Protein AF-A0A259MFX9-F1 (afdb_monomer)

Foldseek 3Di:
DDDDDDPDPPPPPPPFFDKFKWAWDWDPPFDPVLVVQPSVQWMWIWTDDPQWIFIDIHPDDTDTFGADPQQWTWDWDWHDDPPDIFTWIWTDGVVVQFIWIAGPVRRIIITTGIDD

Secondary structure (DSSP, 8-state):
------------------EEEEEEEE-TTS-GGGGGS--TT--EEEEEEBTEEEEEETTSPPEEEE--TTSEEEEEEEEEETTEEEEEEEEEETTTTEEEEEETTTTEEEEEEEP-

pLDDT: mean 84.43, std 15.59, range [39.62, 97.75]

Solvent-accessible surface area (backbone atoms only — not comparable to full-atom values): 6814 Å² total; per-residue (Å²): 138,90,82,81,83,80,80,78,80,78,76,78,75,76,71,75,52,62,62,51,39,25,37,68,39,77,41,90,88,32,50,79,72,47,73,72,58,86,50,87,81,45,36,37,40,38,32,48,54,98,55,30,34,38,41,23,38,48,90,50,75,70,47,78,41,70,38,43,99,89,25,41,34,76,46,80,45,78,39,58,56,89,97,42,76,44,66,28,36,41,35,39,27,64,82,78,53,47,37,34,38,34,29,73,91,70,56,28,40,23,40,34,47,66,59,131

Nearest PDB structures (foldseek):
  2mo5-assembly1_A  TM=4.008E-01  e=9.164E-02  Homo sapiens
  1eii-assembly1_A  TM=3.844E-01  e=6.594E-01  Rattus norvegicus
  6e7o-assembly1_A  TM=3.283E-01  e=1.052E+00  Homo sapiens
  6e7o-assembly1_B  TM=2.903E-01  e=1.514E+00  Homo sapiens
  7nsr-assembly1_A  TM=2.064E-01  e=1.295E+00  Homo sapiens

Sequence (116 aa):
MTAIAGVMVAVSTAAFADSWRAKPVLESRSPMLCRQADVSKLFFAFAEMGGDLSVKAGEGDPFLVPVSADGSVARTISIPVGQKTFTVDLTGNARGRDLQVYNRDYACLFKLQPLS

Structure (mmCIF, N/CA/C/O backbone):
data_AF-A0A259MFX9-F1
#
_entry.id   AF-A0A259MFX9-F1
#
loop_
_atom_site.group_PDB
_atom_site.id
_atom_site.type_symbol
_atom_site.label_atom_id
_atom_site.label_alt_id
_atom_site.label_comp_id
_atom_site.label_asym_id
_atom_site.label_entity_id
_atom_site.label_seq_id
_atom_site.pdbx_PDB_ins_code
_atom_site.Cartn_x
_atom_site.Cartn_y
_atom_site.Cartn_z
_atom_site.occupancy
_atom_site.B_iso_or_equiv
_atom_site.auth_seq_id
_atom_site.auth_comp_id
_atom_site.auth_asym_id
_atom_site.auth_atom_id
_atom_site.pdbx_PDB_model_num
ATOM 1 N N . MET A 1 1 ? 32.537 5.735 -55.117 1.00 39.62 1 MET A N 1
ATOM 2 C CA . MET A 1 1 ? 32.270 4.836 -53.975 1.00 39.62 1 MET A CA 1
ATOM 3 C C . MET A 1 1 ? 31.080 5.405 -53.236 1.00 39.62 1 MET A C 1
ATOM 5 O O . MET A 1 1 ? 31.195 6.481 -52.668 1.00 39.62 1 MET A O 1
ATOM 9 N N . THR A 1 2 ? 29.928 4.757 -53.350 1.00 42.84 2 THR A N 1
ATOM 10 C CA . THR A 1 2 ? 28.661 5.242 -52.793 1.00 42.84 2 THR A CA 1
ATOM 11 C C . THR A 1 2 ? 28.377 4.417 -51.545 1.00 42.84 2 THR A C 1
ATOM 13 O O . THR A 1 2 ? 28.167 3.213 -51.662 1.00 42.84 2 THR A O 1
ATOM 16 N N . ALA A 1 3 ? 28.428 5.027 -50.362 1.00 43.41 3 ALA A N 1
ATOM 17 C CA . ALA A 1 3 ? 28.031 4.381 -49.114 1.00 43.41 3 ALA A CA 1
ATOM 18 C C . ALA A 1 3 ? 26.719 5.011 -48.639 1.00 43.41 3 ALA A C 1
ATOM 20 O O . ALA A 1 3 ? 26.599 6.227 -48.511 1.00 43.41 3 ALA A O 1
ATOM 21 N N . ILE A 1 4 ? 25.723 4.150 -48.475 1.00 50.78 4 ILE A N 1
ATOM 22 C CA . ILE A 1 4 ? 24.317 4.469 -48.261 1.00 50.78 4 ILE A CA 1
ATOM 23 C C . ILE A 1 4 ? 24.137 4.726 -46.762 1.00 50.78 4 ILE A C 1
ATOM 25 O O . ILE A 1 4 ? 24.471 3.869 -45.945 1.00 50.78 4 ILE A O 1
ATOM 29 N N . ALA A 1 5 ? 23.644 5.909 -46.398 1.00 49.78 5 ALA A N 1
ATOM 30 C CA . ALA A 1 5 ? 23.340 6.255 -45.015 1.00 49.78 5 ALA A CA 1
ATOM 31 C C . ALA A 1 5 ? 22.152 5.411 -44.522 1.00 49.78 5 ALA A C 1
ATOM 33 O O . ALA A 1 5 ? 21.020 5.589 -44.971 1.00 49.78 5 ALA A O 1
ATOM 34 N N . GLY A 1 6 ? 22.418 4.467 -43.618 1.00 46.94 6 GLY A N 1
ATOM 35 C CA . GLY A 1 6 ? 21.390 3.676 -42.951 1.00 46.94 6 GLY A CA 1
ATOM 36 C C . GLY A 1 6 ? 20.647 4.525 -41.923 1.00 46.94 6 GLY A C 1
ATOM 37 O O . GLY A 1 6 ? 21.188 4.846 -40.868 1.00 46.94 6 GLY A O 1
ATOM 38 N N . VAL A 1 7 ? 19.401 4.884 -42.229 1.00 55.69 7 VAL A N 1
ATOM 39 C CA . VAL A 1 7 ? 18.470 5.479 -41.266 1.00 55.69 7 VAL A CA 1
ATOM 40 C C . VAL A 1 7 ? 18.025 4.375 -40.309 1.00 55.69 7 VAL A C 1
ATOM 42 O O . VAL A 1 7 ? 17.190 3.541 -40.655 1.00 55.69 7 VAL A O 1
ATOM 45 N N . M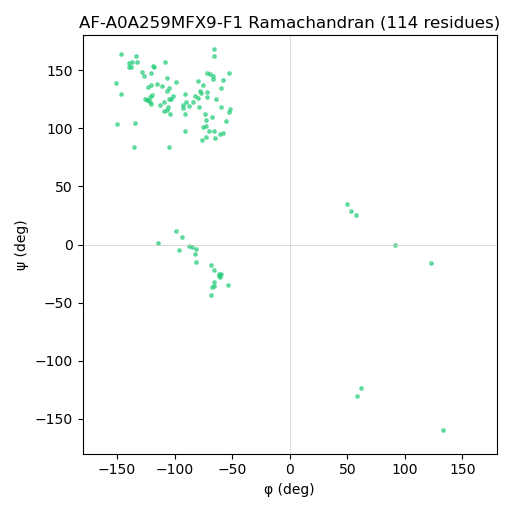ET A 1 8 ? 18.590 4.346 -39.101 1.00 51.25 8 MET A N 1
ATOM 46 C CA . MET A 1 8 ? 18.023 3.556 -38.011 1.00 51.25 8 MET A CA 1
ATOM 47 C C . MET A 1 8 ? 16.789 4.287 -37.483 1.00 51.25 8 MET A C 1
ATOM 49 O O . MET A 1 8 ? 16.894 5.262 -36.742 1.00 51.25 8 MET A O 1
ATOM 53 N N . VAL A 1 9 ? 15.608 3.824 -37.892 1.00 53.69 9 VAL A N 1
ATOM 54 C CA . VAL A 1 9 ? 14.343 4.201 -37.259 1.00 53.69 9 VAL A CA 1
ATOM 55 C C . VAL A 1 9 ? 14.334 3.542 -35.883 1.00 53.69 9 VAL A C 1
ATOM 57 O O . VAL A 1 9 ? 14.048 2.354 -35.751 1.00 53.69 9 VAL A O 1
ATOM 60 N N . ALA A 1 10 ? 14.710 4.302 -34.856 1.00 49.66 10 ALA A N 1
ATOM 61 C CA . ALA A 1 10 ? 14.513 3.903 -33.474 1.00 49.66 10 ALA A CA 1
ATOM 62 C C . ALA A 1 10 ? 13.002 3.857 -33.220 1.00 49.66 10 ALA A C 1
ATOM 64 O O . ALA A 1 10 ? 12.353 4.882 -33.012 1.00 49.66 10 ALA A O 1
ATOM 65 N N . VAL A 1 11 ? 12.423 2.661 -33.303 1.00 51.09 11 VAL A N 1
ATOM 66 C CA . VAL A 1 11 ? 11.053 2.420 -32.864 1.00 51.09 11 VAL A CA 1
ATOM 67 C C . VAL A 1 11 ? 11.102 2.466 -31.344 1.00 51.09 11 VAL A C 1
ATOM 69 O O . VAL A 1 11 ? 11.438 1.479 -30.695 1.00 51.09 11 VAL A O 1
ATOM 72 N N . SER A 1 12 ? 10.853 3.641 -30.769 1.00 48.91 12 SER A N 1
ATOM 73 C CA . SER A 1 12 ? 10.628 3.782 -29.336 1.00 48.91 12 SER A CA 1
ATOM 74 C C . SER A 1 12 ? 9.406 2.938 -28.993 1.00 48.91 12 SER A C 1
ATOM 76 O O . SER A 1 12 ? 8.271 3.382 -29.159 1.00 48.91 12 SER A O 1
ATOM 78 N N . THR A 1 13 ? 9.617 1.695 -28.559 1.00 48.91 13 THR A N 1
ATOM 79 C CA . THR A 1 13 ? 8.579 0.924 -27.887 1.00 48.91 13 THR A CA 1
ATOM 80 C C . THR A 1 13 ? 8.297 1.670 -26.595 1.00 48.91 13 THR A C 1
ATOM 82 O O . THR A 1 13 ? 8.991 1.482 -25.596 1.00 48.91 13 THR A O 1
ATOM 85 N N . ALA A 1 14 ? 7.324 2.577 -26.626 1.00 49.06 14 ALA A N 1
ATOM 86 C CA . ALA A 1 14 ? 6.663 3.015 -25.417 1.00 49.06 14 ALA A CA 1
ATOM 87 C C . ALA A 1 14 ? 6.093 1.738 -24.797 1.00 49.06 14 ALA A C 1
ATOM 89 O O . ALA A 1 14 ? 5.074 1.220 -25.251 1.00 49.06 14 ALA A O 1
ATOM 90 N N . ALA A 1 15 ? 6.832 1.158 -23.849 1.00 53.34 15 ALA A N 1
ATOM 91 C CA . ALA A 1 15 ? 6.308 0.124 -22.985 1.00 53.34 15 ALA A CA 1
ATOM 92 C C . ALA A 1 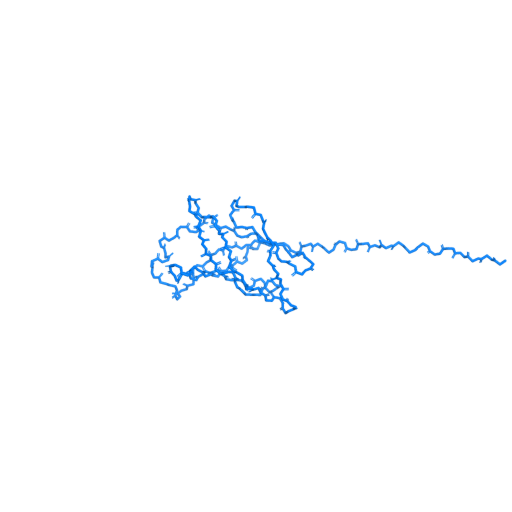15 ? 5.028 0.716 -22.401 1.00 53.34 15 ALA A C 1
ATOM 94 O O . ALA A 1 15 ? 5.078 1.750 -21.733 1.00 53.34 15 ALA A O 1
ATOM 95 N N . PHE A 1 16 ? 3.880 0.137 -22.749 1.00 50.06 16 PHE A N 1
ATOM 96 C CA . PHE A 1 16 ? 2.638 0.478 -22.082 1.00 50.06 16 PHE A CA 1
ATOM 97 C C . PHE A 1 16 ? 2.918 0.319 -20.590 1.00 50.06 16 PHE A C 1
ATOM 99 O O . PHE A 1 16 ? 3.292 -0.771 -20.159 1.00 50.06 16 PHE A O 1
ATOM 106 N N . ALA A 1 17 ? 2.835 1.418 -19.837 1.00 62.19 17 ALA A N 1
ATOM 107 C CA . ALA A 1 17 ? 2.856 1.358 -18.389 1.00 62.19 17 ALA A CA 1
ATOM 108 C C . ALA A 1 17 ? 1.724 0.405 -18.003 1.00 62.19 17 ALA A C 1
ATOM 110 O O . ALA A 1 17 ? 0.550 0.736 -18.202 1.00 62.19 17 ALA A O 1
ATOM 111 N N . ASP A 1 18 ? 2.072 -0.812 -17.575 1.00 82.38 18 ASP A N 1
ATOM 112 C CA . ASP A 1 18 ? 1.074 -1.772 -17.132 1.00 82.38 18 ASP A CA 1
ATOM 113 C C . ASP A 1 18 ? 0.362 -1.110 -15.958 1.00 82.38 18 ASP A C 1
ATOM 115 O O . ASP A 1 18 ? 0.994 -0.689 -14.984 1.00 82.38 18 ASP A O 1
ATOM 119 N N . SER A 1 19 ? -0.938 -0.891 -16.128 1.00 91.12 19 SER A N 1
ATOM 120 C CA . SER A 1 19 ? -1.747 -0.155 -15.173 1.00 91.12 19 SER A CA 1
ATOM 121 C C . SER A 1 19 ? -2.898 -1.025 -14.726 1.00 91.12 19 SER A C 1
ATOM 123 O O . SER A 1 19 ? -3.542 -1.716 -15.515 1.00 91.12 19 SER A O 1
ATOM 125 N N . TRP A 1 20 ? -3.136 -1.019 -13.423 1.00 94.44 20 TRP A N 1
ATOM 126 C CA . TRP A 1 20 ? -4.172 -1.833 -12.8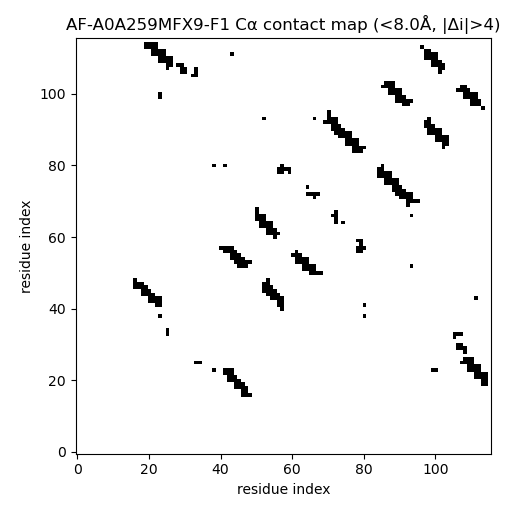14 1.00 94.44 20 TRP A CA 1
ATOM 127 C C . TRP A 1 20 ? -4.777 -1.113 -11.625 1.00 94.44 20 TRP A C 1
ATOM 129 O O . TRP A 1 20 ? -4.244 -0.138 -11.092 1.00 94.44 20 TRP A O 1
ATOM 139 N N . ARG A 1 21 ? -5.936 -1.605 -11.202 1.00 95.69 21 ARG A N 1
ATOM 140 C CA . ARG A 1 21 ? -6.624 -1.110 -10.017 1.00 95.69 21 ARG A CA 1
ATOM 141 C C . ARG A 1 21 ? -6.752 -2.226 -9.003 1.00 95.69 21 ARG A C 1
ATOM 143 O O . ARG A 1 21 ? -6.803 -3.394 -9.371 1.00 95.69 21 ARG A O 1
ATOM 150 N N . ALA A 1 22 ? -6.832 -1.867 -7.733 1.00 96.94 22 ALA A N 1
ATOM 151 C CA . ALA A 1 22 ? -7.095 -2.807 -6.659 1.00 96.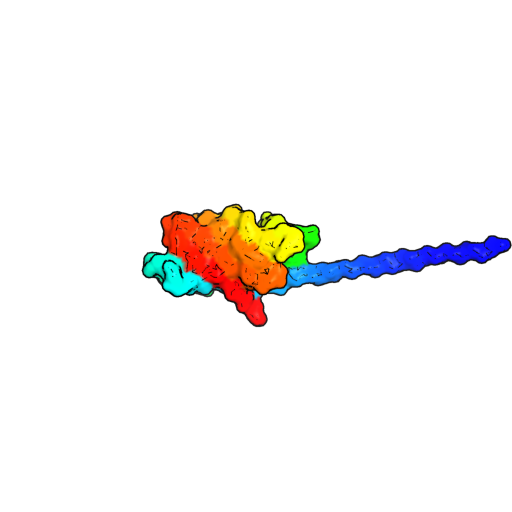94 22 ALA A CA 1
ATOM 152 C C . ALA A 1 22 ? -8.051 -2.204 -5.633 1.00 96.94 22 ALA A C 1
ATOM 154 O O . ALA A 1 22 ? -8.095 -0.986 -5.439 1.00 96.94 22 ALA A O 1
ATOM 155 N N . LYS A 1 23 ? -8.800 -3.069 -4.952 1.00 95.44 23 LYS A N 1
ATOM 156 C CA . LYS A 1 23 ? -9.588 -2.700 -3.773 1.00 95.44 23 LYS A CA 1
ATOM 157 C C . LYS A 1 23 ? -8.924 -3.252 -2.507 1.00 95.44 23 LYS A C 1
ATOM 159 O O . LYS A 1 23 ? -8.398 -4.366 -2.547 1.00 95.44 23 LYS A O 1
ATOM 164 N N . PRO A 1 24 ? -8.951 -2.525 -1.383 1.00 94.25 24 PRO A N 1
ATOM 165 C CA . PRO A 1 24 ? -8.514 -3.059 -0.106 1.00 94.25 24 PRO A CA 1
ATOM 166 C C . PRO A 1 24 ? -9.529 -4.087 0.405 1.00 94.25 24 PRO A C 1
ATOM 168 O O . PRO A 1 24 ? -10.733 -3.837 0.450 1.00 94.25 24 PRO A O 1
ATOM 171 N N . VAL A 1 25 ? -9.035 -5.246 0.818 1.00 93.44 25 VAL A N 1
ATOM 172 C CA . VAL A 1 25 ? -9.806 -6.310 1.456 1.00 93.44 25 VAL A CA 1
ATOM 173 C C . VAL A 1 25 ? -9.191 -6.562 2.818 1.00 93.44 25 VAL A C 1
ATOM 175 O O . VAL A 1 25 ? -7.997 -6.835 2.926 1.00 93.44 25 VAL A O 1
ATOM 178 N N . LEU A 1 26 ? -10.000 -6.428 3.867 1.00 92.62 26 LEU A N 1
ATOM 179 C CA . LEU A 1 26 ? -9.535 -6.623 5.233 1.00 92.62 26 LEU A CA 1
ATOM 180 C C . LEU A 1 26 ? -9.093 -8.077 5.428 1.00 92.62 26 LEU A C 1
ATOM 182 O O . LEU A 1 26 ? -9.868 -9.005 5.195 1.00 92.62 26 LEU A O 1
ATOM 186 N N . GLU A 1 27 ? -7.861 -8.265 5.888 1.00 92.12 27 GLU A N 1
ATOM 187 C CA . GLU A 1 27 ? -7.351 -9.589 6.230 1.00 92.12 27 GLU A CA 1
ATOM 188 C C . GLU A 1 27 ? -8.089 -10.161 7.445 1.00 92.12 27 GLU A C 1
ATOM 190 O O . GLU A 1 27 ? -8.390 -9.454 8.408 1.00 92.12 27 GLU A O 1
ATOM 195 N N . SER A 1 28 ? -8.341 -11.472 7.438 1.00 86.12 28 SER A N 1
ATOM 196 C CA . SER A 1 28 ? -9.094 -12.160 8.500 1.00 86.12 28 SER A CA 1
ATOM 197 C C . SER A 1 28 ? -8.439 -12.065 9.880 1.00 86.12 28 SER A C 1
ATOM 199 O O . SER A 1 28 ? -9.129 -12.139 10.895 1.00 86.12 28 SER A O 1
ATOM 201 N N . ARG A 1 29 ? -7.114 -11.879 9.915 1.00 83.38 29 ARG A N 1
ATOM 202 C CA . ARG A 1 29 ? -6.312 -11.721 11.136 1.00 83.38 29 ARG A CA 1
ATOM 203 C C . ARG A 1 29 ? -6.328 -10.299 11.704 1.00 83.38 29 ARG A C 1
ATOM 205 O O . ARG A 1 29 ? -5.799 -10.090 12.792 1.00 83.38 29 ARG A O 1
ATOM 212 N N . SER A 1 30 ? -6.897 -9.330 10.989 1.00 85.12 30 SER A N 1
ATOM 213 C CA . SER A 1 30 ? -6.960 -7.945 11.455 1.00 85.12 30 SER A CA 1
ATOM 214 C C . SER A 1 30 ? -7.913 -7.797 12.651 1.00 85.12 30 SER A C 1
ATOM 216 O O . SER A 1 30 ? -8.935 -8.490 12.710 1.00 85.12 30 SER A O 1
ATOM 218 N N . PRO A 1 31 ? -7.629 -6.880 13.597 1.00 83.94 31 PRO A N 1
ATOM 219 C CA . PRO A 1 31 ? -8.497 -6.621 14.742 1.00 83.94 31 PRO A CA 1
ATOM 220 C C . PRO A 1 31 ? -9.954 -6.336 14.351 1.00 83.94 31 PRO A C 1
ATOM 222 O O . PRO A 1 31 ? -10.232 -5.698 13.336 1.00 83.94 31 PRO A O 1
ATOM 225 N N . MET A 1 32 ? -10.901 -6.735 15.208 1.00 79.31 32 MET A N 1
ATOM 226 C CA . MET A 1 32 ? -12.342 -6.507 15.002 1.00 79.31 32 MET A CA 1
ATOM 227 C C . MET A 1 32 ? -12.696 -5.035 14.737 1.00 79.31 32 MET A C 1
ATOM 229 O O . MET A 1 32 ? -13.584 -4.755 13.932 1.00 79.31 32 MET A O 1
ATOM 233 N N . LEU A 1 33 ? -11.984 -4.099 15.376 1.00 81.62 33 LEU A N 1
ATOM 234 C CA . LEU A 1 33 ? -12.175 -2.654 15.201 1.00 81.62 33 LEU A CA 1
ATOM 235 C C . LEU A 1 33 ? -11.937 -2.196 13.754 1.00 81.62 33 LEU A C 1
ATOM 237 O O . LEU A 1 33 ? -12.589 -1.264 13.296 1.00 81.62 33 LEU A O 1
ATOM 241 N N . CYS A 1 34 ? -11.094 -2.895 12.991 1.00 84.38 34 CYS A N 1
ATOM 242 C CA . CYS A 1 34 ? -10.826 -2.574 11.590 1.00 84.38 34 CYS A CA 1
ATOM 243 C C . CYS A 1 34 ? -12.043 -2.761 10.682 1.00 84.38 34 CYS A C 1
ATOM 245 O O . CYS A 1 34 ? -12.116 -2.138 9.627 1.00 84.38 34 CYS A O 1
ATOM 247 N N . ARG A 1 35 ? -13.028 -3.573 11.093 1.00 75.75 35 ARG A N 1
ATOM 248 C CA . ARG A 1 35 ? -14.292 -3.729 10.353 1.00 75.75 35 ARG A CA 1
ATOM 249 C C . ARG A 1 35 ? -15.159 -2.471 10.391 1.00 75.75 35 ARG A C 1
ATOM 251 O O . ARG A 1 35 ? -16.073 -2.357 9.585 1.00 75.75 35 ARG A O 1
ATOM 258 N N . GLN A 1 36 ? -14.895 -1.552 11.321 1.00 72.81 36 GLN A N 1
ATOM 259 C CA . GLN A 1 36 ? -15.609 -0.278 11.417 1.00 72.81 36 GLN A CA 1
ATOM 260 C C . GLN A 1 36 ? -15.076 0.769 10.429 1.00 72.81 36 GLN A C 1
ATOM 262 O O . GLN A 1 36 ? -15.740 1.778 10.200 1.00 72.81 36 GLN A O 1
ATOM 267 N N . ALA A 1 37 ? -13.892 0.553 9.845 1.00 73.25 37 ALA A N 1
ATOM 268 C CA . ALA A 1 37 ? -13.369 1.429 8.809 1.00 73.25 37 ALA A CA 1
ATOM 269 C C . ALA A 1 37 ? -14.143 1.195 7.502 1.00 73.25 37 ALA A C 1
ATOM 271 O O . ALA A 1 37 ? -14.023 0.138 6.880 1.00 73.25 37 ALA A O 1
ATOM 272 N N . ASP A 1 38 ? -14.924 2.187 7.069 1.00 77.50 38 ASP A N 1
ATOM 273 C CA . ASP A 1 38 ? -15.571 2.149 5.758 1.00 77.50 38 ASP A CA 1
ATOM 274 C C . ASP A 1 38 ? -14.548 2.450 4.654 1.00 77.50 38 ASP A C 1
ATOM 276 O O . ASP A 1 38 ? -14.318 3.596 4.266 1.00 77.50 38 ASP A O 1
ATOM 280 N N . VAL A 1 39 ? -13.914 1.389 4.157 1.00 83.56 39 VAL A N 1
ATOM 281 C CA . VAL A 1 39 ? -13.008 1.429 2.999 1.00 83.56 39 VAL A CA 1
ATOM 282 C C . VAL A 1 39 ? -13.703 0.993 1.705 1.00 83.56 39 VAL A C 1
ATOM 284 O O . VAL A 1 39 ? -13.037 0.783 0.696 1.00 83.56 39 VAL A O 1
ATOM 287 N N . SER A 1 40 ? -15.035 0.859 1.701 1.00 81.19 40 SER A N 1
ATOM 288 C CA . SER A 1 40 ? -15.792 0.298 0.568 1.00 81.19 40 SER A CA 1
ATOM 289 C C . SER A 1 40 ? -15.654 1.104 -0.729 1.00 81.19 40 SER A C 1
ATOM 291 O O . SER A 1 40 ? -15.748 0.548 -1.822 1.00 81.19 40 SER A O 1
ATOM 293 N N . LYS A 1 41 ? -15.399 2.412 -0.606 1.00 85.25 41 LYS A N 1
ATOM 294 C CA . LYS A 1 41 ? -15.198 3.343 -1.727 1.00 85.25 41 LYS A CA 1
ATOM 295 C C . LYS A 1 41 ? -13.726 3.580 -2.067 1.00 85.25 41 LYS A C 1
ATOM 297 O O . LYS A 1 41 ? -13.433 4.291 -3.027 1.00 85.25 41 LYS A O 1
ATOM 302 N N . LEU A 1 42 ? -12.799 3.030 -1.282 1.00 90.62 42 LEU A N 1
ATOM 303 C CA . LEU A 1 42 ? -11.373 3.214 -1.506 1.00 90.62 42 LEU A CA 1
ATOM 304 C C . LEU A 1 42 ? -10.899 2.269 -2.612 1.00 90.62 42 LEU A C 1
ATOM 306 O O . LEU A 1 42 ? -11.062 1.056 -2.528 1.00 90.62 42 LEU A O 1
ATOM 310 N N . PHE A 1 43 ? -10.252 2.833 -3.626 1.00 93.88 43 PHE A N 1
ATOM 311 C CA . PHE A 1 43 ? -9.557 2.083 -4.663 1.00 93.88 43 PHE A CA 1
ATOM 312 C C . PHE A 1 43 ? -8.142 2.611 -4.805 1.00 93.88 43 PHE A C 1
ATOM 314 O O . PHE A 1 43 ? -7.899 3.805 -4.643 1.00 93.88 43 PHE A O 1
ATOM 321 N N . PHE A 1 44 ? -7.232 1.719 -5.159 1.00 95.31 44 PHE A N 1
ATOM 322 C CA . PHE A 1 44 ? -5.885 2.070 -5.563 1.00 95.31 44 PHE A CA 1
ATOM 323 C C . PHE A 1 44 ? -5.780 1.917 -7.075 1.00 95.31 44 PHE A C 1
ATOM 325 O O . PHE A 1 44 ? -6.256 0.923 -7.625 1.00 95.31 44 PHE A O 1
ATOM 332 N N . ALA A 1 45 ? -5.187 2.898 -7.741 1.00 95.31 45 ALA A N 1
ATOM 333 C CA . ALA A 1 45 ? -4.752 2.791 -9.124 1.00 95.31 45 ALA A CA 1
ATOM 334 C C . ALA A 1 45 ? -3.225 2.796 -9.155 1.00 95.31 45 ALA A C 1
ATOM 336 O O . ALA A 1 45 ? -2.587 3.581 -8.451 1.00 95.31 45 ALA A O 1
ATOM 337 N N . PHE A 1 46 ? -2.672 1.901 -9.961 1.00 95.25 46 PHE A N 1
ATOM 338 C CA . PHE A 1 46 ? -1.250 1.643 -10.076 1.00 95.25 46 PHE A CA 1
ATOM 339 C C . PHE A 1 46 ? -0.811 1.753 -11.528 1.00 95.25 46 PHE A C 1
ATOM 341 O O . PHE A 1 46 ? -1.570 1.375 -12.422 1.00 95.25 46 PHE A O 1
ATOM 348 N N . ALA A 1 47 ? 0.404 2.242 -11.753 1.00 93.94 47 ALA A N 1
ATOM 349 C CA . ALA A 1 47 ? 1.066 2.175 -13.050 1.00 93.94 47 ALA A CA 1
ATOM 350 C C . ALA A 1 47 ? 2.579 2.024 -12.865 1.00 93.94 47 ALA A C 1
ATOM 352 O O . ALA A 1 47 ? 3.185 2.802 -12.127 1.00 93.94 47 ALA A O 1
ATOM 353 N N . GLU A 1 48 ? 3.195 1.047 -13.528 1.00 90.00 48 GLU A N 1
ATOM 354 C CA . GLU A 1 48 ? 4.655 0.899 -13.510 1.00 90.00 48 GLU A CA 1
ATOM 355 C C . GLU A 1 48 ? 5.332 1.899 -14.452 1.00 90.00 48 GLU A C 1
ATOM 357 O O . GLU A 1 48 ? 4.958 2.048 -15.616 1.00 90.00 48 GLU A O 1
ATOM 362 N N . MET A 1 49 ? 6.358 2.584 -13.948 1.00 88.44 49 MET A N 1
ATOM 363 C CA . MET A 1 49 ? 7.083 3.644 -14.643 1.00 88.44 49 MET A CA 1
ATOM 364 C C . MET A 1 49 ? 8.592 3.472 -14.451 1.00 88.44 49 MET A C 1
ATOM 366 O O . MET A 1 49 ? 9.195 4.089 -13.580 1.00 88.44 49 MET A O 1
ATOM 370 N N . GLY A 1 50 ? 9.219 2.625 -15.273 1.00 79.88 50 GLY A N 1
ATOM 371 C CA . GLY A 1 50 ? 10.681 2.611 -15.441 1.00 79.88 50 GLY A CA 1
ATOM 372 C C . GLY A 1 50 ? 11.511 2.377 -14.169 1.00 79.88 50 GLY A C 1
ATOM 373 O O . GLY A 1 50 ? 12.655 2.816 -14.119 1.00 79.88 50 GLY A O 1
ATOM 374 N N . GLY A 1 51 ? 10.948 1.708 -13.157 1.00 89.88 51 GLY A N 1
ATOM 375 C CA . GLY A 1 51 ? 11.581 1.477 -11.850 1.00 89.88 51 GLY A CA 1
ATOM 376 C C . GLY A 1 51 ? 10.771 2.011 -10.667 1.00 89.88 51 GLY A C 1
ATOM 377 O O . GLY A 1 51 ? 10.986 1.573 -9.542 1.00 89.88 51 GLY A O 1
ATOM 378 N N . ASP A 1 52 ? 9.797 2.879 -10.926 1.00 94.06 52 ASP A N 1
ATOM 379 C CA . ASP A 1 52 ? 8.849 3.358 -9.928 1.00 94.06 52 ASP A CA 1
ATOM 380 C C . ASP A 1 52 ? 7.452 2.774 -10.160 1.00 94.06 52 ASP A C 1
ATOM 382 O O . ASP A 1 52 ? 7.075 2.389 -11.268 1.00 94.06 52 ASP A O 1
ATOM 386 N N . LEU A 1 53 ? 6.660 2.746 -9.096 1.00 95.31 53 LEU A N 1
ATOM 387 C CA . LEU A 1 53 ? 5.233 2.487 -9.112 1.00 95.31 53 LEU A CA 1
ATOM 388 C C . LEU A 1 53 ? 4.517 3.809 -8.852 1.00 95.31 53 LEU A C 1
ATOM 390 O O . LEU A 1 53 ? 4.635 4.382 -7.768 1.00 95.31 53 LEU A O 1
ATOM 394 N N . SER A 1 54 ? 3.753 4.287 -9.827 1.00 95.38 54 SER A N 1
ATOM 395 C CA . SER A 1 54 ? 2.770 5.338 -9.592 1.00 95.38 54 SER A CA 1
ATOM 396 C C . SER A 1 54 ? 1.609 4.757 -8.800 1.00 95.38 54 SER A C 1
ATOM 398 O O . SER A 1 54 ? 1.044 3.739 -9.191 1.00 95.38 54 SER A O 1
ATOM 400 N N . VAL A 1 55 ? 1.270 5.386 -7.679 1.00 95.31 55 VAL A N 1
ATOM 401 C CA . VAL A 1 55 ? 0.204 4.974 -6.768 1.00 95.31 55 VAL A CA 1
ATOM 402 C C . VAL A 1 55 ? -0.759 6.136 -6.597 1.00 95.31 55 VAL A C 1
ATOM 404 O O . VAL A 1 55 ? -0.367 7.214 -6.161 1.00 95.31 55 VAL A O 1
ATOM 407 N N . LYS A 1 56 ? -2.039 5.905 -6.882 1.00 94.19 56 LYS A N 1
ATOM 408 C CA . LYS A 1 56 ? -3.135 6.826 -6.572 1.00 94.19 56 LYS A CA 1
ATOM 409 C C . LYS A 1 56 ? -4.136 6.137 -5.656 1.00 94.19 56 LYS A C 1
ATOM 411 O O . LYS A 1 56 ? -4.703 5.114 -6.031 1.00 94.19 56 LYS A O 1
ATOM 416 N N . ALA A 1 57 ? -4.364 6.699 -4.472 1.00 91.69 57 ALA A N 1
ATOM 417 C CA . ALA A 1 57 ? -5.323 6.184 -3.498 1.00 91.69 57 ALA A CA 1
ATOM 418 C C . ALA A 1 57 ? -6.575 7.072 -3.451 1.00 91.69 57 ALA A C 1
ATOM 420 O O . ALA A 1 57 ? -6.501 8.252 -3.105 1.00 91.69 57 ALA A O 1
ATOM 421 N N . GLY A 1 58 ? -7.729 6.498 -3.792 1.00 86.50 58 GLY A N 1
ATOM 422 C CA . GLY A 1 58 ? -9.002 7.214 -3.830 1.00 86.50 58 GLY A CA 1
ATOM 423 C C . GLY A 1 58 ? -8.964 8.415 -4.779 1.00 86.50 58 GLY A C 1
ATOM 424 O O . GLY A 1 58 ? -8.544 8.303 -5.932 1.00 86.50 58 GLY A O 1
ATOM 425 N N . GLU A 1 59 ? -9.409 9.567 -4.279 1.00 81.56 59 GLU A N 1
ATOM 426 C CA . GLU A 1 59 ? -9.441 10.834 -5.022 1.00 81.56 59 GLU A CA 1
ATOM 427 C C . GLU A 1 59 ? -8.135 11.638 -4.926 1.00 81.56 59 GLU A C 1
ATOM 429 O O . GLU A 1 59 ? -8.031 12.692 -5.545 1.00 81.56 59 GLU A O 1
ATOM 434 N N . GLY A 1 60 ? -7.133 11.147 -4.189 1.00 80.44 60 GLY A N 1
ATOM 435 C CA . GLY A 1 60 ? -5.852 11.836 -4.040 1.00 80.44 60 GLY A CA 1
ATOM 436 C C . GLY A 1 60 ? -5.051 11.938 -5.341 1.00 80.44 60 GLY A C 1
ATOM 437 O O . GLY A 1 60 ? -5.332 11.264 -6.340 1.00 80.44 60 GLY A O 1
ATOM 438 N N . ASP A 1 61 ? -4.010 12.765 -5.313 1.00 87.75 61 ASP A N 1
ATOM 439 C CA . ASP A 1 61 ? -3.043 12.839 -6.404 1.00 87.75 61 ASP A CA 1
ATOM 440 C C . ASP A 1 61 ? -2.149 11.589 -6.445 1.00 87.75 61 ASP A C 1
ATOM 44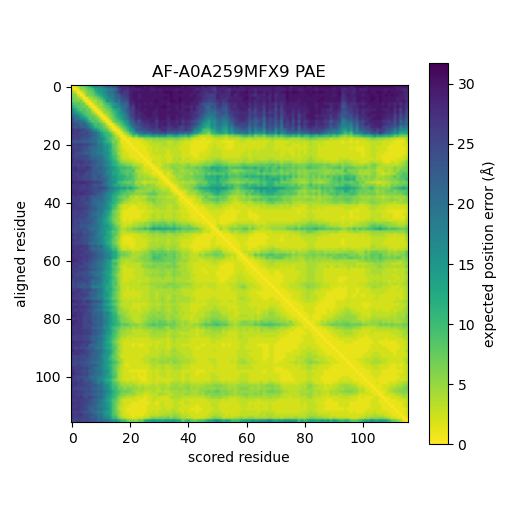2 O O . ASP A 1 61 ? -1.858 10.993 -5.400 1.00 87.75 61 ASP A O 1
ATOM 446 N N . PRO A 1 62 ? -1.717 11.156 -7.644 1.00 91.19 62 PRO A N 1
ATOM 447 C CA . PRO A 1 62 ? -0.753 10.077 -7.765 1.00 91.19 62 PRO A CA 1
ATOM 448 C C . PRO A 1 62 ? 0.612 10.502 -7.213 1.00 91.19 62 PRO A C 1
ATOM 450 O O . PRO A 1 62 ? 1.056 11.633 -7.405 1.00 91.19 62 PRO A O 1
ATOM 453 N N . PHE A 1 63 ? 1.319 9.564 -6.597 1.00 90.62 63 PHE A N 1
ATOM 454 C CA . PHE A 1 63 ? 2.706 9.733 -6.169 1.00 90.62 63 PHE A CA 1
ATOM 455 C C . PHE A 1 63 ? 3.538 8.512 -6.567 1.00 90.62 63 PHE A C 1
ATOM 457 O O . PHE A 1 63 ? 2.994 7.453 -6.872 1.00 90.62 63 PHE A O 1
ATOM 464 N N . LEU A 1 64 ? 4.861 8.661 -6.585 1.00 93.88 64 LEU A N 1
ATOM 465 C CA . LEU A 1 64 ? 5.777 7.597 -6.994 1.00 93.88 64 LEU A CA 1
ATOM 466 C C . LEU A 1 64 ? 6.356 6.868 -5.784 1.00 93.88 64 LEU A C 1
ATOM 468 O O . LEU A 1 64 ? 6.721 7.482 -4.777 1.00 93.88 64 LEU A O 1
ATOM 472 N N . VAL A 1 65 ? 6.458 5.549 -5.909 1.00 95.25 65 VAL A N 1
ATOM 473 C CA . VAL A 1 65 ? 7.113 4.674 -4.943 1.00 95.25 65 VAL A CA 1
ATOM 474 C C . VAL A 1 65 ? 8.176 3.848 -5.663 1.00 95.25 65 VAL A C 1
ATOM 476 O O . VAL A 1 65 ? 7.824 3.141 -6.605 1.00 95.25 65 VAL A O 1
ATOM 479 N N . PRO A 1 66 ? 9.443 3.872 -5.218 1.00 95.19 66 PRO A N 1
ATOM 480 C CA . PRO A 1 66 ? 10.484 3.046 -5.816 1.00 95.19 66 PRO A CA 1
ATOM 481 C C . PRO A 1 66 ? 10.151 1.557 -5.732 1.00 95.19 66 PRO A C 1
ATOM 483 O O . PRO A 1 66 ? 9.755 1.060 -4.671 1.00 95.19 66 PRO A O 1
ATOM 486 N N . VAL A 1 67 ? 10.351 0.848 -6.840 1.00 95.56 67 VAL A N 1
ATOM 487 C CA . VAL A 1 67 ? 10.213 -0.606 -6.933 1.00 95.56 67 VAL A CA 1
ATOM 488 C C . VAL A 1 67 ? 11.607 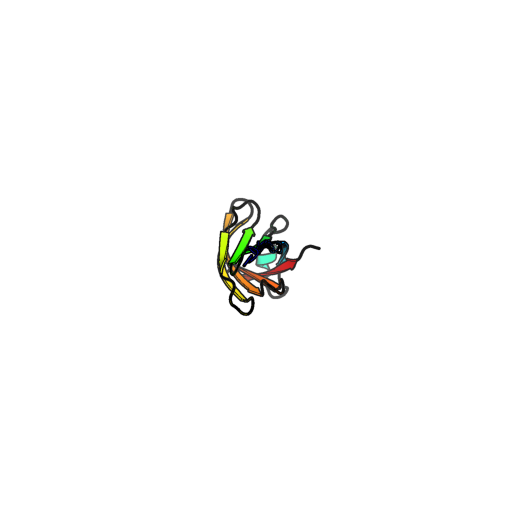-1.213 -6.983 1.00 95.56 67 VAL A C 1
ATOM 490 O O . VAL A 1 67 ? 12.439 -0.869 -7.821 1.00 95.56 67 VAL A O 1
ATOM 493 N N . SER A 1 68 ? 11.871 -2.142 -6.073 1.00 95.75 68 SER A N 1
ATOM 494 C CA . SER A 1 68 ? 13.135 -2.874 -6.041 1.00 95.75 68 SER A CA 1
ATOM 495 C C . SER A 1 68 ? 13.290 -3.761 -7.283 1.00 95.75 68 SER A C 1
ATOM 497 O O . SER A 1 68 ? 12.326 -4.081 -7.980 1.00 95.75 68 SER A O 1
ATOM 499 N N . ALA A 1 69 ? 14.519 -4.194 -7.575 1.00 93.69 69 ALA A N 1
ATOM 500 C CA . ALA A 1 69 ? 14.814 -4.985 -8.773 1.00 93.69 69 ALA A CA 1
ATOM 501 C C . ALA A 1 69 ? 14.035 -6.315 -8.849 1.00 93.69 69 ALA A C 1
ATOM 503 O O . ALA A 1 69 ? 13.782 -6.808 -9.947 1.00 93.69 69 ALA A O 1
ATOM 504 N N . ASP A 1 70 ? 13.626 -6.865 -7.706 1.00 93.25 70 ASP A N 1
ATOM 505 C CA . ASP A 1 70 ? 12.795 -8.065 -7.544 1.00 93.25 70 ASP A CA 1
ATOM 506 C C . ASP A 1 70 ? 11.276 -7.787 -7.628 1.00 93.25 70 ASP A C 1
ATOM 508 O O . ASP A 1 70 ? 10.467 -8.713 -7.569 1.00 93.25 70 ASP A O 1
ATOM 512 N N . GLY A 1 71 ? 10.868 -6.526 -7.796 1.00 93.81 71 GLY A N 1
ATOM 513 C CA . GLY A 1 71 ? 9.470 -6.092 -7.793 1.00 93.81 71 GLY A CA 1
ATOM 514 C C . GLY A 1 71 ? 8.947 -5.664 -6.418 1.00 93.81 71 GLY A C 1
ATOM 515 O O . GLY A 1 71 ? 7.782 -5.275 -6.321 1.00 93.81 71 GLY A O 1
ATOM 516 N N . SER A 1 72 ? 9.768 -5.722 -5.366 1.00 97.00 72 SER A N 1
ATOM 517 C CA . SER A 1 72 ? 9.344 -5.419 -3.999 1.00 97.00 72 SER A CA 1
ATOM 518 C C . SER A 1 72 ? 9.171 -3.918 -3.754 1.00 97.00 72 SER A C 1
ATOM 520 O O . SER A 1 72 ? 10.006 -3.095 -4.133 1.00 97.00 72 SER A O 1
ATOM 522 N N . VAL A 1 73 ? 8.097 -3.571 -3.052 1.00 96.69 73 VAL A N 1
ATOM 523 C CA . VAL A 1 73 ? 7.757 -2.227 -2.583 1.00 96.69 73 VAL A CA 1
ATOM 524 C C . VAL A 1 73 ? 7.656 -2.258 -1.062 1.00 96.69 73 VAL A C 1
ATOM 526 O O . VAL A 1 73 ? 7.080 -3.184 -0.492 1.00 96.69 73 VAL A O 1
ATOM 529 N N . ALA A 1 74 ? 8.200 -1.238 -0.400 1.00 96.75 74 ALA A N 1
ATOM 530 C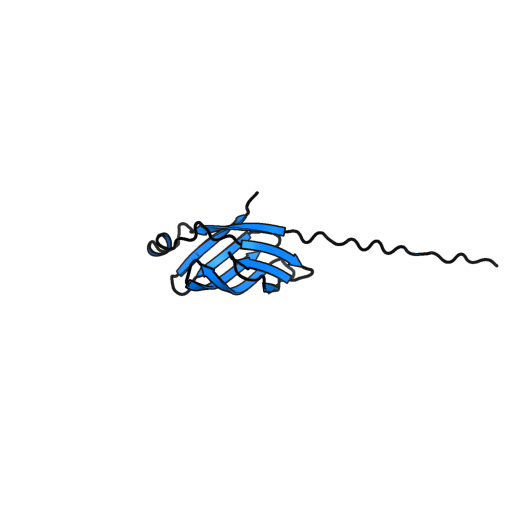 CA . ALA A 1 74 ? 8.023 -1.006 1.030 1.00 96.75 74 ALA A CA 1
ATOM 531 C C . ALA A 1 74 ? 8.104 0.497 1.318 1.00 96.75 74 ALA A C 1
ATOM 533 O O . ALA A 1 74 ? 9.186 1.089 1.306 1.00 96.75 74 ALA A O 1
ATOM 534 N N . ARG A 1 75 ? 6.955 1.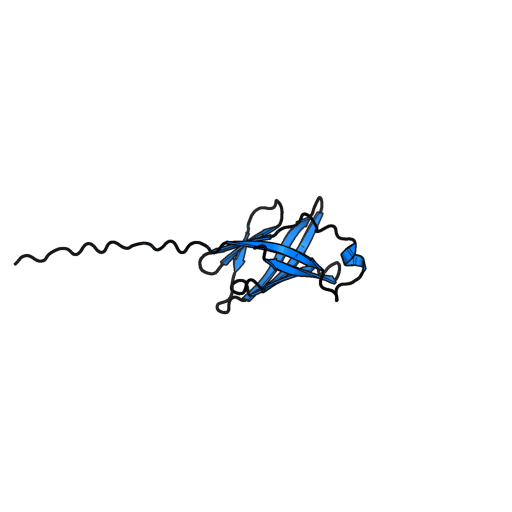142 1.545 1.00 95.94 75 ARG A N 1
ATOM 535 C CA . ARG A 1 75 ? 6.900 2.590 1.765 1.00 95.94 75 ARG A CA 1
ATOM 536 C C . ARG A 1 75 ? 5.740 3.009 2.652 1.00 95.94 75 ARG A C 1
ATOM 538 O O . ARG A 1 75 ? 4.623 2.543 2.476 1.00 95.94 75 ARG A O 1
ATOM 545 N N . THR A 1 76 ? 5.993 3.957 3.546 1.00 95.19 76 THR A N 1
ATOM 546 C CA . THR A 1 76 ? 4.937 4.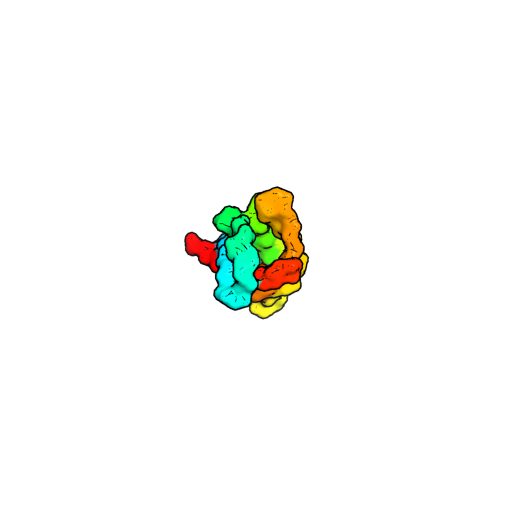647 4.290 1.00 95.19 76 THR A CA 1
ATOM 547 C C . THR A 1 76 ? 4.347 5.770 3.435 1.00 95.19 76 THR A C 1
ATOM 549 O O . THR A 1 76 ? 5.088 6.595 2.897 1.00 95.19 76 THR A O 1
ATOM 552 N N . ILE A 1 77 ? 3.024 5.782 3.296 1.00 91.38 77 ILE A N 1
ATOM 553 C CA . ILE A 1 77 ? 2.255 6.682 2.431 1.00 91.38 77 ILE A CA 1
ATOM 554 C C . ILE A 1 77 ? 1.077 7.287 3.204 1.00 91.38 77 ILE A C 1
ATOM 556 O O . ILE A 1 77 ? 0.590 6.701 4.172 1.00 91.38 77 ILE A O 1
ATOM 560 N N . SER A 1 78 ? 0.592 8.437 2.744 1.00 90.25 78 SER A N 1
ATOM 561 C CA . SER A 1 78 ? -0.623 9.067 3.267 1.00 90.25 78 SER A CA 1
ATOM 562 C C . SER A 1 78 ? -1.777 8.830 2.302 1.00 90.25 78 SER A C 1
ATOM 564 O O . SER A 1 78 ? -1.670 9.170 1.126 1.00 90.25 78 SER A O 1
ATOM 566 N N . ILE A 1 79 ? -2.879 8.260 2.789 1.00 88.50 79 ILE A N 1
ATOM 567 C CA . ILE A 1 79 ? -4.064 7.969 1.976 1.00 88.50 79 ILE A CA 1
ATOM 568 C C . ILE A 1 79 ? -5.297 8.716 2.503 1.00 88.50 79 ILE A C 1
ATOM 570 O O . ILE A 1 79 ? -5.605 8.623 3.696 1.00 88.50 79 ILE A O 1
ATOM 574 N N . PRO A 1 80 ? -6.024 9.456 1.648 1.00 86.69 80 PRO A N 1
ATOM 575 C CA . PRO A 1 80 ? -7.310 10.024 2.024 1.00 86.69 80 PRO A CA 1
ATOM 576 C C . PRO A 1 80 ? -8.393 8.935 2.004 1.00 86.69 80 PRO A C 1
ATOM 578 O O . PRO A 1 80 ? -8.542 8.198 1.029 1.00 86.69 80 PRO A O 1
ATOM 581 N N . VAL A 1 81 ? -9.174 8.841 3.080 1.00 83.38 81 VAL A N 1
ATOM 582 C CA . VAL A 1 81 ? -10.347 7.964 3.194 1.00 83.38 81 VAL A CA 1
ATOM 583 C C . VAL A 1 81 ? -11.496 8.769 3.798 1.00 83.38 81 VAL A C 1
ATOM 585 O O . VAL A 1 81 ? -11.524 9.073 4.995 1.00 83.38 81 VAL A O 1
ATOM 588 N N . GLY A 1 82 ? -12.448 9.155 2.948 1.00 81.62 82 GLY A N 1
ATOM 589 C CA . GLY A 1 82 ? -13.507 10.090 3.321 1.00 81.62 82 GLY A CA 1
ATOM 590 C C . GLY A 1 82 ? -12.926 11.453 3.706 1.00 81.62 82 GLY A C 1
ATOM 591 O O . GLY A 1 82 ? -12.207 12.064 2.927 1.00 81.62 82 GLY A O 1
ATOM 592 N N . GLN A 1 83 ? -13.231 11.921 4.917 1.00 82.75 83 GLN A N 1
ATOM 593 C CA . GLN A 1 83 ? -12.764 13.212 5.451 1.00 82.75 83 GLN A CA 1
ATOM 594 C C . GLN A 1 83 ? -11.471 13.098 6.280 1.00 82.75 83 GLN A C 1
ATOM 596 O O . GLN A 1 83 ? -11.074 14.053 6.944 1.00 82.75 83 GLN A O 1
ATOM 601 N N . LYS A 1 84 ? -10.840 11.918 6.319 1.00 83.69 84 LYS A N 1
ATOM 602 C CA . LYS A 1 84 ? -9.646 11.652 7.132 1.00 83.69 84 LYS A CA 1
ATOM 603 C C . LYS A 1 84 ? -8.480 11.226 6.253 1.00 83.69 84 LYS A C 1
ATOM 605 O O . LYS A 1 84 ? -8.674 10.533 5.259 1.00 83.69 84 LYS A O 1
ATOM 610 N N . THR A 1 85 ? -7.271 11.577 6.672 1.00 87.19 85 THR A N 1
ATOM 611 C CA . THR A 1 85 ? -6.029 11.082 6.073 1.00 87.19 85 THR A CA 1
ATOM 612 C C . THR A 1 85 ? -5.395 10.079 7.021 1.00 87.19 85 THR A C 1
ATOM 614 O O . THR A 1 85 ? -5.278 10.350 8.215 1.00 87.19 85 THR A O 1
ATOM 617 N N . PHE A 1 86 ? -4.989 8.930 6.493 1.00 87.38 86 PHE A N 1
ATOM 618 C CA . PHE A 1 86 ? -4.336 7.871 7.252 1.00 87.38 86 PHE A CA 1
ATOM 619 C C . PHE A 1 86 ? -2.908 7.672 6.764 1.00 87.38 86 PHE A C 1
ATOM 621 O O . PHE A 1 86 ? -2.667 7.634 5.558 1.00 87.38 86 PHE A O 1
ATOM 628 N N . THR A 1 87 ? -1.984 7.490 7.701 1.00 91.62 87 THR A N 1
ATOM 629 C CA . THR A 1 87 ? -0.612 7.074 7.406 1.00 91.62 87 THR A CA 1
ATOM 630 C C . THR A 1 87 ? -0.551 5.553 7.429 1.00 91.62 87 THR A C 1
ATOM 632 O O . THR A 1 87 ? -0.910 4.921 8.423 1.00 91.62 87 THR A O 1
ATOM 635 N N . VAL A 1 88 ? -0.121 4.948 6.328 1.00 93.19 88 VAL A N 1
ATOM 636 C CA . VAL A 1 88 ? -0.128 3.494 6.153 1.00 93.19 88 VAL A CA 1
ATOM 637 C C . VAL A 1 88 ? 1.151 3.012 5.486 1.00 93.19 88 VAL A C 1
ATOM 639 O O . VAL A 1 88 ? 1.764 3.734 4.708 1.00 93.19 88 VAL A O 1
ATOM 642 N N . ASP A 1 89 ? 1.539 1.773 5.752 1.00 96.56 89 ASP A N 1
ATOM 643 C CA . ASP A 1 89 ? 2.645 1.115 5.066 1.00 96.56 89 ASP A CA 1
ATOM 644 C C . ASP A 1 89 ? 2.115 0.334 3.864 1.00 96.56 89 ASP A C 1
ATOM 646 O O . ASP A 1 89 ? 1.348 -0.612 4.029 1.00 96.56 89 ASP A O 1
ATOM 650 N N . LEU A 1 90 ? 2.541 0.713 2.662 1.00 97.19 90 LEU A N 1
ATOM 651 C CA . LEU A 1 90 ? 2.368 -0.059 1.439 1.00 97.19 90 LEU A CA 1
ATOM 652 C C . LEU A 1 90 ? 3.547 -1.022 1.293 1.00 97.19 90 LEU A C 1
ATOM 654 O O . LEU A 1 90 ? 4.695 -0.585 1.175 1.00 97.19 90 LEU A O 1
ATOM 658 N N . THR A 1 91 ? 3.270 -2.323 1.272 1.00 97.75 91 THR A N 1
ATOM 659 C CA . THR A 1 91 ? 4.298 -3.358 1.103 1.00 97.75 91 THR A CA 1
ATOM 660 C C . THR A 1 91 ? 3.854 -4.446 0.133 1.00 97.75 91 THR A C 1
ATOM 662 O O . THR A 1 91 ? 2.656 -4.686 0.003 1.00 97.75 91 THR A O 1
ATOM 665 N N . GLY A 1 92 ? 4.794 -5.169 -0.472 1.00 97.25 92 GLY A N 1
ATOM 666 C CA . GLY A 1 92 ? 4.513 -6.361 -1.284 1.00 97.25 92 GLY A CA 1
ATOM 667 C C . GLY A 1 92 ? 5.264 -6.348 -2.610 1.00 97.25 92 GLY A C 1
ATOM 668 O O . GLY A 1 92 ? 6.258 -5.640 -2.737 1.00 97.25 92 GLY A O 1
ATOM 669 N N . ASN A 1 93 ? 4.799 -7.115 -3.593 1.00 96.50 93 ASN A N 1
ATOM 670 C CA . ASN A 1 93 ? 5.386 -7.175 -4.927 1.00 96.50 93 ASN A CA 1
ATOM 671 C C . ASN A 1 93 ? 4.468 -6.509 -5.963 1.00 96.50 93 ASN A C 1
ATOM 673 O O . ASN A 1 93 ? 3.369 -6.992 -6.239 1.00 96.50 93 ASN A O 1
ATOM 677 N N . ALA A 1 94 ? 4.930 -5.406 -6.555 1.00 94.38 94 ALA A N 1
ATOM 678 C CA . ALA A 1 94 ? 4.169 -4.649 -7.546 1.00 94.38 94 ALA A CA 1
ATOM 679 C C . ALA A 1 94 ? 3.987 -5.428 -8.857 1.00 94.38 94 ALA A C 1
ATOM 681 O O . ALA A 1 94 ? 2.867 -5.516 -9.354 1.00 94.38 94 ALA A O 1
ATOM 682 N N . ARG A 1 95 ? 5.048 -6.088 -9.340 1.00 91.19 95 ARG A N 1
ATOM 683 C CA . ARG A 1 95 ? 5.037 -6.853 -10.602 1.00 91.19 95 ARG A CA 1
ATOM 684 C C . ARG A 1 95 ? 4.109 -8.064 -10.546 1.00 91.19 95 ARG A C 1
ATOM 686 O O . ARG A 1 95 ? 3.461 -8.409 -11.526 1.00 91.19 95 ARG A O 1
ATOM 693 N N . GLY A 1 96 ? 4.037 -8.710 -9.382 1.00 92.88 96 GLY A N 1
ATOM 694 C CA . GLY A 1 96 ? 3.092 -9.792 -9.097 1.00 92.88 96 GLY A CA 1
ATOM 695 C C . GLY A 1 96 ? 1.689 -9.308 -8.721 1.00 92.88 96 GLY A C 1
ATOM 696 O O . GLY A 1 96 ? 0.807 -10.137 -8.511 1.00 92.88 96 GLY A O 1
ATOM 697 N N . ARG A 1 97 ? 1.479 -7.987 -8.617 1.00 95.00 97 ARG A N 1
ATOM 698 C CA . ARG A 1 97 ? 0.242 -7.348 -8.139 1.00 95.00 97 ARG A CA 1
ATOM 699 C C . ARG A 1 97 ? -0.212 -7.865 -6.763 1.00 95.00 97 ARG A C 1
ATOM 701 O O . ARG A 1 97 ? -1.402 -7.849 -6.457 1.00 95.00 97 ARG A O 1
ATOM 708 N N . ASP A 1 98 ? 0.740 -8.297 -5.936 1.00 96.25 98 ASP A N 1
ATOM 709 C CA . ASP A 1 98 ? 0.523 -8.786 -4.573 1.00 96.25 98 ASP A CA 1
ATOM 710 C C . ASP A 1 98 ? 0.977 -7.711 -3.589 1.00 96.25 98 ASP A C 1
ATOM 712 O O . ASP A 1 98 ? 2.125 -7.673 -3.146 1.00 96.25 98 ASP A O 1
ATOM 716 N N . LEU A 1 99 ? 0.080 -6.767 -3.317 1.00 97.56 99 LEU A N 1
ATOM 717 C CA . LEU A 1 99 ? 0.337 -5.626 -2.448 1.00 97.56 99 LEU A CA 1
ATOM 718 C C . LEU A 1 99 ? -0.599 -5.657 -1.243 1.00 97.56 99 LEU A C 1
ATOM 720 O O . LEU A 1 99 ? -1.727 -6.147 -1.301 1.00 97.56 99 LEU A O 1
ATOM 724 N N . GLN A 1 100 ? -0.146 -5.068 -0.147 1.00 97.31 100 GLN A N 1
ATOM 725 C CA . GLN A 1 100 ? -0.923 -4.894 1.069 1.00 97.31 100 GLN A CA 1
ATOM 726 C C . GLN A 1 100 ? -0.665 -3.520 1.679 1.00 97.31 100 GLN A C 1
ATOM 728 O O . GLN A 1 100 ? 0.381 -2.905 1.468 1.00 97.31 100 GLN A O 1
ATOM 733 N N . VAL A 1 101 ? -1.634 -3.058 2.457 1.00 95.62 101 VAL A N 1
ATOM 734 C CA . VAL A 1 101 ? -1.588 -1.802 3.190 1.00 95.62 101 VAL A CA 1
ATOM 735 C C . VAL A 1 101 ? -1.801 -2.094 4.666 1.00 95.62 101 VAL A C 1
ATOM 737 O O . VAL A 1 101 ? -2.811 -2.689 5.046 1.00 95.62 101 VAL A O 1
ATOM 740 N N . TYR A 1 102 ? -0.858 -1.666 5.497 1.00 95.06 102 TYR A N 1
ATOM 741 C CA . TYR A 1 102 ? -0.938 -1.796 6.944 1.00 95.06 102 TYR A CA 1
ATOM 742 C C . TYR A 1 102 ? -1.080 -0.428 7.606 1.00 95.06 102 TYR A C 1
ATOM 744 O O . TYR A 1 102 ? -0.218 0.437 7.478 1.00 95.06 102 TYR A O 1
ATOM 752 N N . ASN A 1 103 ? -2.170 -0.227 8.338 1.00 91.69 103 ASN A N 1
ATOM 753 C CA . ASN A 1 103 ? -2.365 0.953 9.165 1.00 91.69 103 ASN A CA 1
ATOM 754 C C . ASN A 1 103 ? -1.824 0.675 10.574 1.00 91.69 103 ASN A C 1
ATOM 756 O O . ASN A 1 103 ? -2.400 -0.140 11.297 1.00 91.69 103 ASN A O 1
ATOM 760 N N . ARG A 1 104 ? -0.739 1.358 10.966 1.00 85.69 104 ARG A N 1
ATOM 761 C CA . ARG A 1 104 ? -0.084 1.157 12.270 1.00 85.69 104 ARG A CA 1
ATOM 762 C C . ARG A 1 104 ? -0.933 1.618 13.448 1.00 85.69 104 ARG A C 1
ATOM 764 O O . ARG A 1 104 ? -0.925 0.947 14.474 1.00 85.69 104 ARG A O 1
ATOM 771 N N . ASP A 1 105 ? -1.678 2.708 13.287 1.00 84.38 105 ASP A N 1
ATOM 772 C CA . ASP A 1 105 ? -2.460 3.318 14.368 1.00 84.38 105 ASP A CA 1
ATOM 773 C C . ASP A 1 105 ? -3.596 2.401 14.836 1.00 84.38 105 ASP A C 1
ATOM 775 O O . ASP A 1 105 ? -3.950 2.379 16.012 1.00 84.38 105 ASP A O 1
ATOM 779 N N . TYR A 1 106 ? -4.145 1.609 13.912 1.00 84.81 106 TYR A N 1
ATOM 780 C CA . TYR A 1 106 ? -5.266 0.703 14.177 1.00 84.81 106 TYR A CA 1
ATOM 781 C C . TYR A 1 106 ? -4.903 -0.781 14.041 1.00 84.81 106 TYR A C 1
ATOM 783 O O . TYR A 1 106 ? -5.768 -1.643 14.193 1.00 84.81 106 TYR A O 1
ATOM 791 N N . ALA A 1 107 ? -3.637 -1.080 13.738 1.00 89.12 107 ALA A N 1
ATOM 792 C CA . ALA A 1 107 ? -3.140 -2.415 13.411 1.00 89.12 107 ALA A CA 1
ATOM 793 C C . ALA A 1 107 ? -3.976 -3.143 12.335 1.00 89.12 107 ALA A C 1
ATOM 795 O O . ALA A 1 107 ? -4.150 -4.363 12.375 1.00 89.12 107 ALA A O 1
ATOM 796 N N . CYS A 1 108 ? -4.512 -2.397 11.364 1.00 91.38 108 CYS A N 1
ATOM 797 C CA . CYS A 1 108 ? -5.367 -2.946 10.314 1.00 91.38 108 CYS A CA 1
ATOM 798 C C . CYS A 1 108 ? -4.548 -3.330 9.090 1.00 91.38 108 CYS A C 1
ATOM 800 O O . CYS A 1 108 ? -3.939 -2.466 8.460 1.00 91.38 108 CYS A O 1
ATOM 802 N N . LEU A 1 109 ? -4.585 -4.610 8.723 1.00 94.19 109 LEU A N 1
ATOM 803 C CA . LEU A 1 109 ? -3.980 -5.113 7.498 1.00 94.19 109 LEU A CA 1
ATOM 804 C C . LEU A 1 109 ? -5.047 -5.323 6.421 1.00 94.19 109 LEU A C 1
ATOM 806 O O . LEU A 1 109 ? -6.041 -6.025 6.635 1.00 94.19 109 LEU A O 1
ATOM 810 N N . PHE A 1 110 ? -4.806 -4.743 5.251 1.00 94.38 110 PHE A N 1
ATOM 811 C CA . PHE A 1 110 ? -5.630 -4.908 4.063 1.00 94.38 110 PHE A CA 1
ATOM 812 C C . PHE A 1 110 ? -4.782 -5.466 2.927 1.00 94.38 110 PHE A C 1
ATOM 814 O O . PHE A 1 110 ? -3.764 -4.872 2.578 1.00 94.38 110 PHE A O 1
ATOM 821 N N . LYS A 1 111 ? -5.215 -6.559 2.301 1.00 95.94 111 LYS A N 1
ATOM 822 C CA . LYS A 1 111 ? -4.665 -6.965 1.006 1.00 95.94 111 LYS A CA 1
ATOM 823 C C . LYS A 1 111 ? -5.297 -6.154 -0.106 1.00 95.94 111 LYS A C 1
ATOM 825 O O . LYS A 1 111 ? -6.496 -5.887 -0.084 1.00 95.94 111 LYS A O 1
ATOM 830 N N . LEU A 1 112 ? -4.499 -5.768 -1.087 1.00 96.50 112 LEU A N 1
ATOM 831 C CA . LEU A 1 112 ? -4.977 -5.067 -2.264 1.00 96.50 112 LEU A CA 1
ATOM 832 C C . LEU A 1 112 ? -5.327 -6.101 -3.322 1.00 96.50 112 LEU A C 1
ATOM 834 O O . LEU A 1 112 ? -4.460 -6.606 -4.023 1.00 96.50 112 LEU A O 1
ATOM 838 N N . GLN A 1 113 ? -6.611 -6.429 -3.418 1.00 96.25 113 GLN A N 1
ATOM 839 C CA . GLN A 1 113 ? -7.103 -7.379 -4.404 1.00 96.25 113 GLN A CA 1
ATOM 840 C C . GLN A 1 113 ? -7.208 -6.682 -5.767 1.00 96.25 113 GLN A C 1
ATOM 842 O O . GLN A 1 113 ? -8.004 -5.738 -5.881 1.00 96.25 113 GLN A O 1
ATOM 847 N N . PRO A 1 114 ? -6.466 -7.131 -6.798 1.00 95.44 114 PRO A N 1
ATOM 848 C CA . PRO A 1 114 ? -6.580 -6.574 -8.139 1.00 95.44 114 PRO A CA 1
ATOM 849 C C . PRO A 1 114 ? -8.010 -6.687 -8.672 1.00 95.44 114 PRO A C 1
ATOM 851 O O . PRO A 1 114 ? -8.707 -7.676 -8.434 1.00 95.44 114 PRO A O 1
ATOM 854 N N . LEU A 1 115 ? -8.446 -5.655 -9.384 1.00 91.62 115 LEU A N 1
ATOM 855 C CA . LEU A 1 115 ? -9.691 -5.653 -10.136 1.00 91.62 115 LEU A CA 1
ATOM 856 C C . LEU A 1 115 ? -9.389 -6.144 -11.554 1.00 91.62 115 LEU A C 1
ATOM 858 O O . LEU A 1 115 ? -8.441 -5.665 -12.176 1.00 91.62 115 LEU A O 1
ATOM 862 N N . SER A 1 116 ? -10.174 -7.116 -12.015 1.00 70.50 116 SER A N 1
ATOM 863 C CA . SER A 1 116 ? -10.189 -7.612 -13.395 1.00 70.50 116 SER A CA 1
ATOM 864 C C . SER A 1 116 ? -10.786 -6.598 -14.357 1.00 70.50 116 SER A C 1
ATOM 866 O O . SER A 1 116 ? -11.815 -6.000 -13.958 1.00 70.50 116 SER A O 1
#

Mean predicted aligned error: 8.58 Å

Radius of gyration: 19.23 Å; Cα contacts (8 Å, |Δi|>4): 219; chains: 1; bounding box: 48×25×69 Å